Protein AF-A0A4R1NIH6-F1 (afdb_monomer_lite)

Radius of gyration: 26.9 Å; chains: 1; bounding box: 34×30×88 Å

Secondary structure (DSSP, 8-state):
-------SSS--TT--S-------S-SS-HHHHHHHHHHHHHHHHHHTT---------HHHHHHHHHHHHHTT--HHHHHHHHHHHHHHHHHHHHTT--

Foldseek 3Di:
DDDPPDDPPDDDPPDPDDDPDDDPDPPDDPVVVVVVVVVVVVVVCVVVVHDDDDDDDDPVVVVVLVVVCVVVVHDSVVSVVVVVVVVVVVVVVVVVVVD

InterPro domains:
  IPR019661 Replication regulatory protein RepA2 [PF10723] (17-84)

Organism: NCBI:txid2697027

pLDDT: mean 81.89, std 16.04, range [37.97, 96.56]

Structure (mmCIF, N/CA/C/O backbone):
data_AF-A0A4R1NIH6-F1
#
_entry.id   AF-A0A4R1NIH6-F1
#
loop_
_atom_site.group_PDB
_atom_site.id
_atom_site.type_symbol
_atom_site.label_atom_id
_atom_site.label_alt_id
_atom_site.label_comp_id
_atom_site.label_asym_id
_atom_site.label_entity_id
_atom_site.label_seq_id
_atom_site.pdbx_PDB_ins_code
_atom_site.Cartn_x
_atom_site.Cartn_y
_atom_site.Cartn_z
_atom_site.occupancy
_atom_site.B_iso_or_equiv
_atom_site.auth_seq_id
_atom_site.auth_comp_id
_atom_site.auth_asym_id
_atom_site.auth_atom_id
_atom_site.pdbx_PDB_model_num
ATOM 1 N N . MET A 1 1 ? -3.222 15.617 -54.632 1.00 37.97 1 MET A N 1
ATOM 2 C CA . MET A 1 1 ? -2.084 14.717 -54.349 1.00 37.97 1 MET A CA 1
ATOM 3 C C . MET A 1 1 ? -2.584 13.596 -53.457 1.00 37.97 1 MET A C 1
ATOM 5 O O . MET A 1 1 ? -2.984 13.871 -52.331 1.00 37.97 1 MET A O 1
ATOM 9 N N . ALA A 1 2 ? -2.681 12.379 -53.990 1.00 47.84 2 ALA A N 1
ATOM 10 C CA . ALA A 1 2 ? -3.140 11.221 -53.232 1.00 47.84 2 ALA A CA 1
ATOM 11 C C . ALA A 1 2 ? -2.015 10.770 -52.289 1.00 47.84 2 ALA A C 1
ATOM 13 O O . ALA A 1 2 ? -0.894 10.544 -52.736 1.00 47.84 2 ALA A O 1
ATOM 14 N N . LYS A 1 3 ? -2.290 10.709 -50.981 1.00 50.19 3 LYS A N 1
ATOM 15 C CA . LYS A 1 3 ? -1.360 10.134 -50.004 1.00 50.19 3 LYS A CA 1
ATOM 16 C C . LYS A 1 3 ? -1.400 8.621 -50.166 1.00 50.19 3 LYS A C 1
ATOM 18 O O . LYS A 1 3 ? -2.455 8.020 -49.997 1.00 50.19 3 LYS A O 1
ATOM 23 N N . GLU A 1 4 ? -0.259 8.043 -50.502 1.00 54.75 4 GLU A N 1
ATOM 24 C CA . GLU A 1 4 ? -0.075 6.604 -50.622 1.00 54.75 4 GLU A CA 1
ATOM 25 C C . GLU A 1 4 ? -0.311 5.951 -49.252 1.00 54.75 4 GLU A C 1
ATOM 27 O O . GLU A 1 4 ? 0.384 6.219 -48.265 1.00 54.75 4 GLU A O 1
ATOM 32 N N 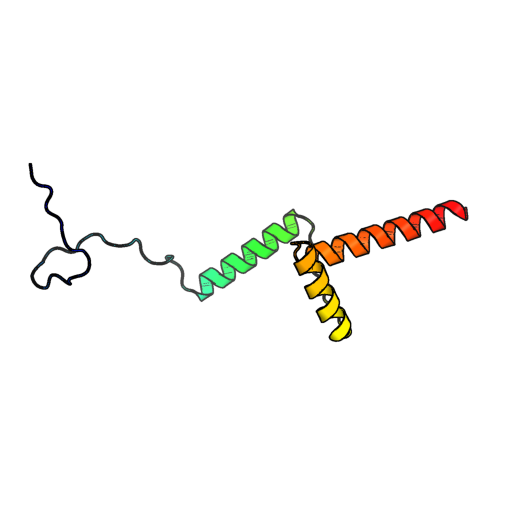. GLN A 1 5 ? -1.378 5.163 -49.166 1.00 57.16 5 GLN A N 1
ATOM 33 C CA . GLN A 1 5 ? -1.791 4.479 -47.952 1.00 57.16 5 GLN A CA 1
ATOM 34 C C . GLN A 1 5 ? -0.987 3.179 -47.875 1.00 57.16 5 GLN A C 1
ATOM 36 O O . GLN A 1 5 ? -1.378 2.154 -48.416 1.00 57.16 5 GLN A O 1
ATOM 41 N N . THR A 1 6 ? 0.203 3.246 -47.279 1.00 60.41 6 THR A N 1
ATOM 42 C CA . THR A 1 6 ? 1.049 2.061 -47.104 1.00 60.41 6 THR A CA 1
ATOM 43 C C . THR A 1 6 ? 0.455 1.172 -46.016 1.00 60.41 6 THR A C 1
ATOM 45 O O . THR A 1 6 ? 0.464 1.524 -44.832 1.00 60.41 6 THR A O 1
ATOM 48 N N . ASP A 1 7 ? -0.080 0.020 -46.420 1.00 58.81 7 ASP A N 1
ATOM 49 C CA . ASP A 1 7 ? -0.516 -1.031 -45.504 1.00 58.81 7 ASP A CA 1
ATOM 50 C C . ASP A 1 7 ? 0.675 -1.492 -44.656 1.00 58.81 7 ASP A C 1
ATOM 52 O O . ASP A 1 7 ? 1.657 -2.046 -45.143 1.00 58.81 7 ASP A O 1
ATOM 56 N N . ARG A 1 8 ? 0.611 -1.210 -43.351 1.00 59.22 8 ARG A N 1
ATOM 57 C CA . ARG A 1 8 ? 1.694 -1.492 -42.388 1.00 59.22 8 ARG A CA 1
ATOM 58 C C . ARG A 1 8 ? 1.684 -2.929 -41.867 1.00 59.22 8 ARG A C 1
ATOM 60 O O . ARG A 1 8 ? 2.553 -3.293 -41.079 1.00 59.22 8 ARG A O 1
ATOM 67 N N . THR A 1 9 ? 0.669 -3.702 -42.235 1.00 55.38 9 THR A N 1
ATOM 68 C CA . THR A 1 9 ? 0.399 -5.053 -41.729 1.00 55.38 9 THR A CA 1
ATOM 69 C C . THR A 1 9 ? 0.910 -6.143 -42.664 1.00 55.38 9 THR A C 1
ATOM 71 O O . THR A 1 9 ? 1.225 -7.234 -42.194 1.00 55.38 9 THR A O 1
ATOM 74 N N . THR A 1 10 ? 1.046 -5.853 -43.958 1.00 61.47 10 THR A N 1
ATOM 75 C CA . THR A 1 10 ? 1.594 -6.792 -44.938 1.00 61.47 10 THR A CA 1
ATOM 76 C C . THR A 1 10 ? 3.115 -6.686 -44.939 1.00 61.47 10 THR A C 1
ATOM 78 O O . THR A 1 10 ? 3.680 -5.618 -45.174 1.00 61.47 10 THR A O 1
ATOM 81 N N . LEU A 1 11 ? 3.785 -7.799 -44.640 1.00 63.53 11 LEU A N 1
ATOM 82 C CA . LEU A 1 11 ? 5.233 -7.929 -44.790 1.00 63.53 11 LEU A CA 1
ATOM 83 C C . LEU A 1 11 ? 5.583 -7.774 -46.273 1.00 63.53 11 LEU A C 1
ATOM 85 O O . LEU A 1 11 ? 5.284 -8.654 -47.075 1.00 63.53 11 LEU A O 1
ATOM 89 N N . ASP A 1 12 ? 6.193 -6.648 -46.627 1.00 62.44 12 ASP A N 1
ATOM 90 C CA . ASP A 1 12 ? 6.690 -6.407 -47.976 1.00 62.44 12 ASP A CA 1
ATOM 91 C C . ASP A 1 12 ? 8.013 -7.164 -48.169 1.00 62.44 12 ASP A C 1
ATOM 93 O O . ASP A 1 12 ? 9.034 -6.828 -47.564 1.00 62.44 12 ASP A O 1
ATOM 97 N N . LEU A 1 13 ? 7.959 -8.248 -48.948 1.00 62.53 13 LEU A N 1
ATOM 98 C CA . LEU A 1 13 ? 9.058 -9.198 -49.158 1.00 62.53 13 LEU A CA 1
ATOM 99 C C . LEU A 1 13 ? 10.108 -8.706 -50.172 1.00 62.53 13 LEU A C 1
ATOM 101 O O . LEU A 1 13 ? 11.092 -9.408 -50.391 1.00 62.53 13 LEU A O 1
ATOM 105 N N . PHE A 1 14 ? 9.913 -7.530 -50.783 1.00 61.28 14 PHE A N 1
ATOM 106 C CA . PHE A 1 14 ? 10.754 -7.010 -51.872 1.00 61.28 14 PHE A CA 1
ATOM 107 C C . PHE A 1 14 ? 11.531 -5.730 -51.515 1.00 61.28 14 PHE A C 1
ATOM 109 O O . PHE A 1 14 ? 12.104 -5.093 -52.396 1.00 61.28 14 PHE A O 1
ATOM 116 N N . ILE A 1 15 ? 11.563 -5.329 -50.240 1.00 63.97 15 ILE A N 1
ATOM 117 C CA . ILE A 1 15 ? 12.306 -4.138 -49.800 1.00 63.97 15 ILE A CA 1
ATOM 118 C C . ILE A 1 15 ? 13.713 -4.533 -49.338 1.00 63.97 15 ILE A C 1
ATOM 120 O O . ILE A 1 15 ? 13.876 -5.111 -48.264 1.00 63.97 15 ILE A O 1
ATOM 124 N N . ASP A 1 16 ? 14.733 -4.140 -50.103 1.00 58.66 16 ASP A N 1
ATOM 125 C CA . ASP A 1 16 ? 16.150 -4.339 -49.747 1.00 58.66 16 ASP A CA 1
ATOM 126 C C . ASP A 1 16 ? 16.665 -3.343 -48.681 1.00 58.66 16 ASP A C 1
ATOM 128 O O . ASP A 1 16 ? 17.708 -3.557 -48.054 1.00 58.66 16 ASP A O 1
ATOM 132 N N . GLU A 1 17 ? 15.935 -2.253 -48.417 1.00 60.38 17 GLU A N 1
ATOM 133 C CA . GLU A 1 17 ? 16.316 -1.238 -47.429 1.00 60.38 17 GLU A CA 1
ATOM 134 C C . GLU A 1 17 ? 15.770 -1.528 -46.019 1.00 60.38 17 GLU A C 1
ATOM 136 O O . GLU A 1 17 ? 14.563 -1.609 -45.770 1.00 60.38 17 GLU A O 1
ATOM 141 N N . LYS A 1 18 ? 16.673 -1.598 -45.031 1.00 58.78 18 LYS A N 1
ATOM 142 C CA . LYS A 1 18 ? 16.301 -1.679 -43.610 1.00 58.78 18 LYS A CA 1
ATOM 143 C C . LYS A 1 18 ? 15.595 -0.391 -43.172 1.00 58.78 18 LYS A C 1
ATOM 145 O O . LYS A 1 18 ? 16.244 0.623 -42.922 1.00 58.78 18 LYS A O 1
ATOM 150 N N . ARG A 1 19 ? 14.273 -0.446 -42.982 1.00 63.22 19 ARG A N 1
ATOM 151 C CA . ARG A 1 19 ? 13.506 0.632 -42.332 1.00 63.22 19 ARG A CA 1
ATOM 152 C C . ARG A 1 19 ? 14.018 0.838 -40.891 1.00 63.22 19 ARG A C 1
ATOM 154 O O . ARG A 1 19 ? 14.101 -0.143 -40.147 1.00 63.22 19 ARG A O 1
ATOM 161 N N . PRO A 1 20 ? 14.320 2.072 -40.440 1.00 68.44 20 PRO A N 1
ATOM 162 C CA . PRO A 1 20 ? 14.641 2.338 -39.040 1.00 68.44 20 PRO A CA 1
ATOM 163 C C . PRO A 1 20 ? 13.364 2.215 -38.196 1.00 68.44 20 PRO A C 1
ATOM 165 O O . PRO A 1 20 ? 12.630 3.176 -37.980 1.00 68.44 20 PRO A O 1
ATOM 168 N N . GLY A 1 21 ? 13.056 0.992 -37.765 1.00 67.12 21 GLY A N 1
ATOM 169 C CA . GLY A 1 21 ? 11.802 0.643 -37.103 1.00 67.12 21 GLY A CA 1
ATOM 170 C C . GLY A 1 21 ? 12.020 0.015 -35.731 1.00 67.12 21 GLY A C 1
ATOM 171 O O . GLY A 1 21 ? 12.383 -1.153 -35.641 1.00 67.12 21 GLY A O 1
ATOM 172 N N . ARG A 1 22 ? 11.692 0.797 -34.691 1.00 65.81 22 A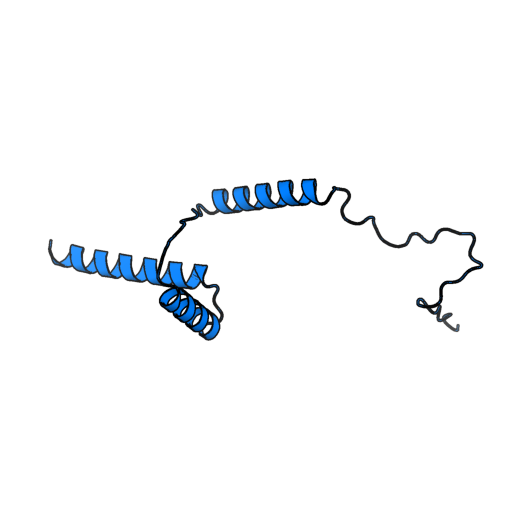RG A N 1
ATOM 173 C CA . ARG A 1 22 ? 11.671 0.509 -33.241 1.00 65.81 22 ARG A CA 1
ATOM 174 C C . ARG A 1 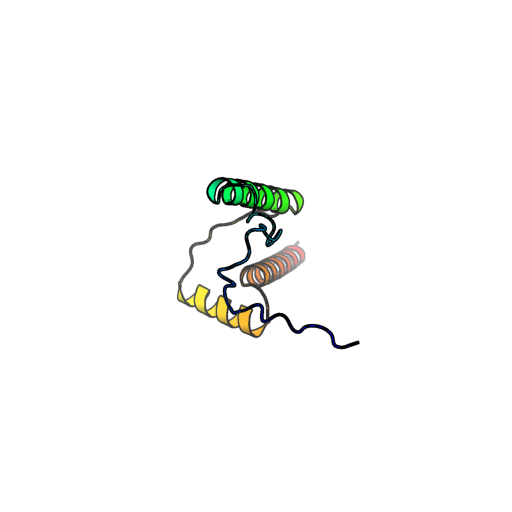22 ? 13.028 0.651 -32.519 1.00 65.81 22 ARG A C 1
ATOM 176 O O . ARG A 1 22 ? 13.918 -0.174 -32.718 1.00 65.81 22 ARG A O 1
ATOM 183 N N . PRO A 1 23 ? 13.186 1.654 -31.623 1.00 63.28 23 PRO A N 1
ATOM 184 C CA . PRO A 1 23 ? 14.330 1.720 -30.718 1.00 63.28 23 PRO A CA 1
ATOM 185 C C . PRO A 1 23 ? 14.445 0.398 -29.965 1.00 63.28 23 PRO A C 1
ATOM 187 O O . PRO A 1 23 ? 13.425 -0.136 -29.515 1.00 63.28 23 PRO A O 1
ATOM 190 N N . LYS A 1 24 ? 15.667 -0.138 -29.857 1.00 56.56 24 LYS A N 1
ATOM 191 C CA . LYS A 1 24 ? 15.942 -1.373 -29.117 1.00 56.56 24 LYS A CA 1
ATOM 192 C C . LYS A 1 24 ? 15.197 -1.326 -27.783 1.00 56.56 24 LYS A C 1
ATOM 194 O O . LYS A 1 24 ? 15.361 -0.389 -27.002 1.00 56.56 24 LYS A O 1
ATOM 199 N N . THR A 1 25 ? 14.375 -2.350 -27.556 1.00 66.12 25 THR A N 1
ATOM 200 C CA . THR A 1 25 ? 13.958 -2.801 -26.225 1.00 66.12 25 THR A CA 1
ATOM 201 C C . THR A 1 25 ? 15.083 -2.522 -25.235 1.00 66.12 25 THR A C 1
ATOM 203 O O . THR A 1 25 ? 16.220 -2.847 -25.572 1.00 66.12 25 THR A O 1
ATOM 206 N N . ASN A 1 26 ? 14.755 -1.868 -24.111 1.00 64.12 26 ASN A N 1
ATOM 207 C CA . ASN A 1 26 ? 15.669 -1.352 -23.081 1.00 64.12 26 ASN A CA 1
ATOM 208 C C . ASN A 1 26 ? 17.080 -1.979 -23.162 1.00 64.12 26 ASN A C 1
ATOM 210 O O . ASN A 1 26 ? 17.178 -3.201 -23.055 1.00 64.12 26 ASN A O 1
ATOM 214 N N . PRO A 1 27 ? 18.146 -1.175 -23.363 1.00 80.25 27 PRO A N 1
ATOM 215 C CA . PRO A 1 27 ? 19.487 -1.654 -23.729 1.00 80.25 27 PRO A CA 1
ATOM 216 C C . PRO A 1 27 ? 20.121 -2.613 -22.713 1.00 80.25 27 PRO A C 1
ATOM 218 O O . PRO A 1 27 ? 21.128 -3.243 -23.016 1.00 80.25 27 PRO A O 1
ATOM 221 N N . LEU A 1 28 ? 19.541 -2.705 -21.519 1.00 79.50 28 LEU A N 1
ATOM 222 C CA . LEU A 1 28 ? 19.958 -3.588 -20.444 1.00 79.50 28 LEU A CA 1
ATOM 223 C C . LEU A 1 28 ? 19.256 -4.942 -20.528 1.00 79.50 28 LEU A C 1
ATOM 225 O O . LEU A 1 28 ? 18.081 -5.031 -20.885 1.00 79.50 28 LEU A O 1
ATOM 229 N N . SER A 1 29 ? 19.932 -5.999 -20.094 1.00 86.62 29 SER A N 1
ATOM 230 C CA . SER A 1 29 ? 19.280 -7.294 -19.886 1.00 86.62 29 SER A CA 1
ATOM 231 C C . SER A 1 29 ? 18.185 -7.203 -18.812 1.00 86.62 29 SER A C 1
ATOM 233 O O . SER A 1 29 ? 18.213 -6.337 -17.934 1.00 86.62 29 SER A O 1
ATOM 235 N N . ARG A 1 30 ? 17.207 -8.117 -18.839 1.00 85.31 30 ARG A N 1
ATOM 236 C CA . ARG A 1 30 ? 16.114 -8.156 -17.847 1.00 85.31 30 ARG A CA 1
ATOM 237 C C . ARG A 1 30 ? 16.639 -8.206 -16.405 1.00 85.31 30 ARG A C 1
ATOM 239 O O . ARG A 1 30 ? 16.090 -7.533 -15.536 1.00 85.31 30 ARG A O 1
ATOM 246 N N . ASP A 1 31 ? 17.720 -8.940 -16.163 1.00 88.19 31 ASP A N 1
ATOM 247 C CA . ASP A 1 31 ? 18.324 -9.074 -14.834 1.00 88.19 31 ASP A CA 1
ATOM 248 C C . ASP A 1 31 ? 18.956 -7.766 -14.350 1.00 88.19 31 ASP A C 1
ATOM 250 O O . ASP A 1 31 ? 18.801 -7.374 -13.190 1.00 88.19 31 ASP A O 1
ATOM 254 N N . GLU A 1 32 ? 19.632 -7.043 -15.241 1.00 90.44 32 GLU A N 1
ATOM 255 C CA . GLU A 1 32 ? 20.182 -5.719 -14.944 1.00 90.44 32 GLU A CA 1
ATOM 256 C C . GLU A 1 32 ? 19.071 -4.702 -14.680 1.00 90.44 32 GLU A C 1
ATOM 258 O O . GLU A 1 32 ? 19.147 -3.943 -13.710 1.00 90.44 32 GLU A O 1
ATOM 263 N N . GLN A 1 33 ? 17.997 -4.738 -15.473 1.00 89.44 33 GLN A N 1
ATOM 264 C CA . GLN A 1 33 ? 16.819 -3.898 -15.257 1.00 89.44 33 GLN A CA 1
ATOM 265 C C . GLN A 1 33 ? 16.199 -4.144 -13.877 1.00 89.44 33 GLN A C 1
ATOM 267 O O . GLN A 1 33 ? 15.925 -3.191 -13.147 1.00 89.44 33 GLN A O 1
ATOM 272 N N . LEU A 1 34 ? 16.020 -5.408 -13.478 1.00 91.12 34 LEU A N 1
ATOM 273 C CA . LEU A 1 34 ? 15.477 -5.763 -12.164 1.00 91.12 34 LEU A CA 1
ATOM 274 C C . LEU A 1 34 ? 16.358 -5.243 -11.019 1.00 91.12 34 LEU A C 1
ATOM 276 O O . LEU A 1 34 ? 15.839 -4.696 -10.042 1.00 91.12 34 LEU A O 1
ATOM 280 N N . ARG A 1 35 ? 17.689 -5.346 -11.146 1.00 94.19 35 ARG A N 1
ATOM 281 C CA . ARG A 1 35 ? 18.635 -4.812 -10.149 1.00 94.19 35 ARG A CA 1
ATOM 282 C C . ARG A 1 35 ? 18.536 -3.293 -10.022 1.00 94.19 35 ARG A C 1
ATOM 284 O O . ARG A 1 35 ? 18.504 -2.780 -8.902 1.00 94.19 35 ARG A O 1
ATOM 291 N N . ILE A 1 36 ? 18.468 -2.575 -11.144 1.00 92.81 36 ILE A N 1
ATOM 292 C CA . ILE A 1 36 ? 18.337 -1.111 -11.150 1.00 92.81 36 ILE A CA 1
ATOM 293 C C . ILE A 1 36 ? 16.993 -0.686 -10.559 1.00 92.81 36 ILE A C 1
ATOM 295 O O . ILE A 1 36 ? 16.961 0.184 -9.690 1.00 92.81 36 ILE A O 1
ATOM 299 N N . ASN A 1 37 ? 15.897 -1.334 -10.953 1.00 93.56 37 ASN A N 1
ATOM 300 C CA . ASN A 1 37 ? 14.565 -1.030 -10.434 1.00 93.56 37 ASN A CA 1
ATOM 301 C C . ASN A 1 37 ? 14.488 -1.235 -8.919 1.00 93.56 37 ASN A C 1
ATOM 303 O O . ASN A 1 37 ? 14.001 -0.357 -8.207 1.00 93.56 37 ASN A O 1
ATOM 307 N N . LYS A 1 38 ? 15.052 -2.336 -8.407 1.00 93.00 38 LYS A N 1
ATOM 308 C CA . LYS A 1 38 ? 15.135 -2.591 -6.963 1.00 93.00 38 LYS A CA 1
ATOM 309 C C . LYS A 1 38 ? 15.979 -1.538 -6.243 1.00 93.00 38 LYS A C 1
ATOM 311 O O . LYS A 1 38 ? 15.581 -1.044 -5.192 1.00 93.00 38 LYS A O 1
ATOM 316 N N . ARG A 1 39 ? 17.120 -1.135 -6.813 1.00 94.19 39 ARG A N 1
ATOM 317 C CA . ARG A 1 39 ? 17.956 -0.063 -6.246 1.00 94.19 39 ARG A CA 1
ATOM 318 C C . ARG A 1 39 ? 17.207 1.272 -6.197 1.00 94.19 39 ARG A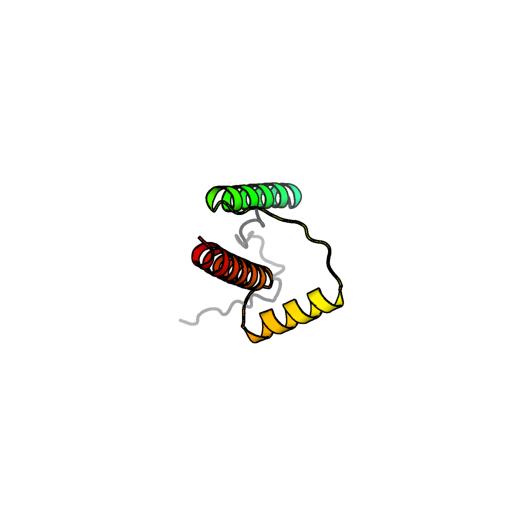 C 1
ATOM 320 O O . ARG A 1 39 ? 17.268 1.964 -5.185 1.00 94.19 39 ARG A O 1
ATOM 327 N N . ASN A 1 40 ? 16.487 1.618 -7.260 1.00 93.94 40 ASN A N 1
ATOM 328 C CA . ASN A 1 40 ? 15.695 2.844 -7.333 1.00 93.94 40 ASN A CA 1
ATOM 329 C C . ASN A 1 40 ? 14.518 2.822 -6.354 1.00 93.94 40 ASN A C 1
ATOM 331 O O . ASN A 1 40 ? 14.233 3.842 -5.733 1.00 93.94 40 ASN A O 1
ATOM 335 N N . GLN A 1 41 ? 13.864 1.671 -6.176 1.00 89.56 41 GLN A N 1
ATOM 336 C CA . GLN A 1 41 ? 12.846 1.475 -5.144 1.00 89.56 41 GLN A CA 1
ATOM 337 C C . GLN A 1 41 ? 13.424 1.755 -3.753 1.00 89.56 41 GLN A C 1
ATOM 339 O O . GLN A 1 41 ? 12.963 2.675 -3.091 1.00 89.56 41 GLN A O 1
ATOM 344 N N . LEU A 1 42 ? 14.505 1.067 -3.370 1.00 91.56 42 LEU A N 1
ATOM 345 C CA . LEU A 1 42 ? 15.151 1.263 -2.067 1.00 91.56 42 LEU A CA 1
ATOM 346 C C . LEU A 1 42 ? 15.609 2.711 -1.848 1.00 91.56 42 LEU A C 1
ATOM 348 O O . LEU A 1 42 ? 15.506 3.236 -0.742 1.00 91.56 42 LEU A O 1
ATOM 352 N N . ARG A 1 43 ? 16.108 3.378 -2.898 1.00 93.06 43 ARG A N 1
ATOM 353 C CA . ARG A 1 43 ? 16.500 4.790 -2.827 1.00 93.06 43 ARG A CA 1
ATOM 354 C C . ARG A 1 43 ? 15.296 5.697 -2.577 1.00 93.06 43 ARG A C 1
ATOM 356 O O . ARG A 1 43 ? 15.400 6.586 -1.739 1.00 93.06 43 ARG A O 1
ATOM 363 N N . ARG A 1 44 ? 14.176 5.482 -3.280 1.00 91.12 44 ARG A N 1
ATOM 364 C CA . ARG A 1 44 ? 12.933 6.246 -3.071 1.00 91.12 44 ARG A CA 1
ATOM 365 C C . ARG A 1 44 ? 12.390 6.040 -1.665 1.00 91.12 44 ARG A C 1
ATOM 367 O O . ARG A 1 44 ? 12.078 7.026 -1.007 1.00 91.12 44 ARG A O 1
ATOM 374 N N . ASP A 1 45 ? 12.353 4.797 -1.201 1.00 92.19 45 ASP A N 1
ATOM 375 C CA . ASP A 1 45 ? 11.857 4.458 0.133 1.00 92.19 45 ASP A CA 1
ATOM 376 C C . ASP A 1 45 ? 12.719 5.127 1.209 1.00 92.19 45 ASP A C 1
ATOM 378 O O . ASP A 1 45 ? 12.192 5.808 2.085 1.00 92.19 45 ASP A O 1
ATOM 382 N N . LYS A 1 46 ? 14.052 5.061 1.073 1.00 90.62 46 LYS A N 1
ATOM 383 C CA . LYS A 1 46 ? 14.988 5.735 1.984 1.00 90.62 46 LYS A CA 1
ATOM 384 C C . LYS A 1 46 ? 14.794 7.252 2.010 1.00 90.62 46 LYS A C 1
ATOM 386 O O . LYS A 1 46 ? 14.802 7.838 3.086 1.00 90.62 46 LYS A O 1
ATOM 391 N N . VAL A 1 47 ? 14.639 7.888 0.847 1.00 92.75 47 VAL A N 1
ATOM 392 C CA . VAL A 1 47 ? 14.420 9.345 0.752 1.00 92.75 47 VAL A CA 1
ATOM 393 C C . VAL A 1 47 ? 13.094 9.750 1.394 1.00 92.75 47 VAL A C 1
ATOM 395 O O . VAL A 1 47 ? 13.021 10.798 2.022 1.00 92.75 47 VAL A O 1
ATOM 398 N N . ARG A 1 48 ? 12.061 8.912 1.273 1.00 90.25 48 ARG A N 1
ATOM 399 C CA . ARG A 1 48 ? 10.742 9.141 1.878 1.00 90.25 48 ARG A CA 1
ATOM 400 C C . ARG A 1 48 ? 10.656 8.713 3.347 1.00 90.25 48 ARG A C 1
ATOM 402 O O . ARG A 1 48 ? 9.589 8.818 3.931 1.00 90.25 48 ARG A O 1
ATOM 409 N N . GLY A 1 49 ? 11.741 8.201 3.936 1.00 91.12 49 GLY A N 1
ATOM 410 C CA . GLY A 1 49 ? 11.740 7.683 5.307 1.00 91.12 49 GLY A CA 1
ATOM 411 C C . GLY A 1 49 ? 10.898 6.415 5.501 1.00 91.12 49 GLY A C 1
ATOM 412 O O . GLY A 1 49 ? 10.639 6.024 6.636 1.00 91.12 49 GLY A O 1
ATOM 413 N N . LEU A 1 50 ? 10.487 5.755 4.414 1.00 88.38 50 LEU A N 1
ATOM 414 C CA . LEU A 1 50 ? 9.628 4.578 4.461 1.00 88.38 50 LEU A CA 1
ATOM 415 C C . LEU A 1 50 ? 10.407 3.374 4.994 1.00 88.38 50 LEU A C 1
ATOM 417 O O . LEU A 1 50 ? 11.525 3.077 4.558 1.00 88.38 50 LEU A O 1
ATOM 421 N N . ARG A 1 51 ? 9.788 2.646 5.924 1.00 88.56 51 ARG A N 1
ATOM 422 C CA . ARG A 1 51 ? 10.305 1.386 6.464 1.00 88.56 51 ARG A CA 1
ATOM 423 C C . ARG A 1 51 ? 9.320 0.266 6.178 1.00 88.56 51 ARG A C 1
ATOM 425 O O . ARG A 1 51 ? 8.126 0.402 6.415 1.00 88.56 51 ARG A O 1
ATOM 432 N N . ARG A 1 52 ? 9.831 -0.858 5.677 1.00 88.06 52 ARG A N 1
ATOM 433 C CA . ARG A 1 52 ? 9.017 -2.046 5.416 1.00 88.06 52 ARG A CA 1
ATOM 434 C C . ARG A 1 52 ? 8.925 -2.882 6.686 1.00 88.06 52 ARG A C 1
ATOM 436 O O . ARG A 1 52 ? 9.952 -3.299 7.215 1.00 88.06 52 ARG A O 1
ATOM 443 N N . VAL A 1 53 ? 7.702 -3.136 7.132 1.00 89.50 53 VAL A N 1
ATOM 444 C CA . VAL A 1 53 ? 7.397 -4.035 8.249 1.00 89.50 53 VAL A CA 1
ATOM 445 C C . VAL A 1 53 ? 6.725 -5.281 7.683 1.00 89.50 53 VAL A C 1
ATOM 447 O O . VAL A 1 53 ? 5.815 -5.187 6.861 1.00 89.50 53 VAL A O 1
ATOM 450 N N . GLU A 1 54 ? 7.200 -6.453 8.088 1.00 93.12 54 GLU A N 1
ATOM 451 C CA . GLU A 1 54 ? 6.597 -7.735 7.727 1.00 93.12 54 GLU A CA 1
ATOM 452 C C . GLU A 1 54 ? 5.743 -8.221 8.897 1.00 93.12 54 GLU A C 1
ATOM 454 O O . GLU A 1 54 ? 6.233 -8.369 10.015 1.00 93.12 54 GLU A O 1
ATOM 459 N N . LEU A 1 55 ? 4.455 -8.446 8.638 1.00 90.88 55 LEU A N 1
ATOM 460 C CA . LEU A 1 55 ? 3.463 -8.784 9.651 1.00 90.88 55 LEU A CA 1
ATOM 461 C C . LEU A 1 55 ? 2.776 -10.106 9.294 1.00 90.88 55 LEU A C 1
ATOM 463 O O . LEU A 1 55 ? 2.338 -10.302 8.160 1.00 90.88 55 LEU A O 1
ATOM 467 N N . LYS A 1 56 ? 2.660 -11.006 10.275 1.00 95.38 56 LYS A N 1
ATOM 468 C CA . LYS A 1 56 ? 1.869 -12.238 10.171 1.00 95.38 56 LYS A CA 1
ATOM 469 C C . LYS A 1 56 ? 0.545 -12.036 10.900 1.00 95.38 56 LYS A C 1
ATOM 471 O O . LYS A 1 56 ? 0.549 -11.764 12.094 1.00 95.38 56 LYS A O 1
ATOM 476 N N . ILE A 1 57 ? -0.565 -12.195 10.190 1.00 93.75 57 ILE A N 1
ATOM 477 C CA . ILE A 1 57 ? -1.928 -12.090 10.728 1.00 93.75 57 ILE A CA 1
ATOM 478 C C . ILE A 1 57 ? -2.828 -13.148 10.093 1.00 93.75 57 ILE A C 1
ATOM 480 O O . ILE A 1 57 ? -2.452 -13.794 9.114 1.00 93.75 57 ILE A O 1
ATOM 484 N N . ASN A 1 58 ? -4.019 -13.327 10.662 1.00 96.56 58 ASN A N 1
ATOM 485 C CA . ASN A 1 58 ? -5.030 -14.240 10.142 1.00 96.56 58 ASN A CA 1
ATOM 486 C C . ASN A 1 58 ? -5.406 -13.881 8.688 1.00 96.56 58 ASN A C 1
ATOM 488 O O . ASN A 1 58 ? -5.636 -12.716 8.363 1.00 96.56 58 ASN A O 1
ATOM 492 N N . ALA A 1 59 ? -5.525 -14.897 7.830 1.00 95.69 59 ALA A N 1
ATOM 493 C CA . ALA A 1 59 ? -5.957 -14.760 6.442 1.00 95.69 59 ALA A CA 1
ATOM 494 C C . ALA A 1 59 ? -7.319 -14.057 6.299 1.00 95.69 59 ALA A C 1
ATOM 496 O O . ALA A 1 59 ? -7.492 -13.252 5.387 1.00 95.69 59 ALA A O 1
ATOM 497 N N . GLN A 1 60 ? -8.260 -14.301 7.219 1.00 96.50 60 GLN A N 1
ATOM 498 C CA . GLN A 1 60 ? -9.567 -13.632 7.213 1.00 96.50 60 GLN A CA 1
ATOM 499 C C . GLN A 1 60 ? -9.439 -12.119 7.429 1.00 96.50 60 GLN A C 1
ATOM 501 O O . GLN A 1 60 ? -10.087 -11.340 6.736 1.00 96.50 60 GLN A O 1
ATOM 506 N N . ALA A 1 61 ? -8.549 -11.696 8.331 1.00 93.94 61 ALA A N 1
ATOM 507 C CA . ALA A 1 61 ? -8.286 -10.278 8.562 1.00 93.94 61 ALA A CA 1
ATOM 508 C C . ALA A 1 61 ? -7.660 -9.620 7.322 1.00 93.94 61 ALA A C 1
ATOM 510 O O . ALA A 1 61 ? -8.049 -8.520 6.940 1.00 93.94 61 ALA A O 1
ATOM 511 N N . VAL A 1 62 ? -6.740 -10.313 6.640 1.00 95.06 62 VAL A N 1
ATOM 512 C CA . VAL A 1 62 ? -6.160 -9.830 5.374 1.00 95.06 62 VAL A CA 1
ATOM 513 C C . VAL A 1 62 ? -7.233 -9.666 4.297 1.00 95.06 62 VAL A C 1
ATOM 515 O O . VAL A 1 62 ? -7.207 -8.678 3.566 1.00 95.06 62 VAL A O 1
ATOM 518 N N . ALA A 1 6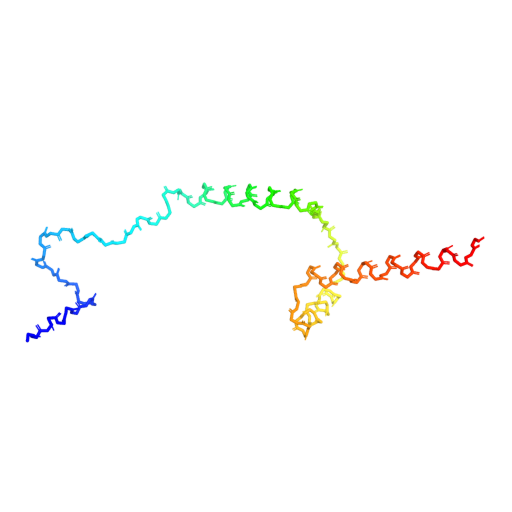3 ? -8.163 -10.618 4.188 1.00 96.06 63 ALA A N 1
ATOM 519 C CA . ALA A 1 63 ? -9.256 -10.551 3.223 1.00 96.06 63 ALA A CA 1
ATOM 520 C C . ALA A 1 63 ? -10.156 -9.332 3.476 1.00 96.06 63 ALA A C 1
ATOM 522 O O . ALA A 1 63 ? -10.347 -8.535 2.559 1.00 96.06 63 ALA A O 1
ATOM 523 N N . ALA A 1 64 ? -10.594 -9.134 4.722 1.00 95.75 64 ALA A N 1
ATOM 524 C CA . ALA A 1 64 ? -11.404 -7.982 5.114 1.00 95.75 64 ALA A CA 1
ATOM 525 C C . ALA A 1 64 ? -10.694 -6.643 4.834 1.00 95.75 64 ALA A C 1
ATOM 527 O O . ALA A 1 64 ? -11.302 -5.716 4.308 1.00 95.75 64 ALA A O 1
ATOM 528 N N . LEU A 1 65 ? -9.385 -6.552 5.108 1.00 94.94 65 LEU A N 1
ATOM 529 C CA . LEU A 1 65 ? -8.596 -5.352 4.808 1.00 94.94 65 LEU A CA 1
ATOM 530 C C . LEU A 1 65 ? -8.509 -5.057 3.306 1.00 94.94 65 LEU A C 1
ATOM 532 O O . LEU A 1 65 ? -8.513 -3.892 2.920 1.00 94.94 65 LEU A O 1
ATOM 536 N N . ASN A 1 66 ? -8.412 -6.081 2.452 1.00 95.12 66 ASN A N 1
ATOM 537 C CA . ASN A 1 66 ? -8.398 -5.865 1.003 1.00 95.12 66 ASN A CA 1
ATOM 538 C C . ASN A 1 66 ? -9.755 -5.376 0.495 1.00 95.12 66 ASN A C 1
ATOM 540 O O . ASN A 1 66 ? -9.791 -4.499 -0.360 1.00 95.12 66 ASN A O 1
ATOM 544 N N . GLU A 1 67 ? -10.847 -5.949 1.001 1.00 96.38 67 GLU A N 1
ATOM 545 C CA . GLU A 1 67 ? -12.200 -5.547 0.616 1.00 96.38 67 GLU A CA 1
ATOM 546 C C . GLU A 1 67 ? -12.476 -4.100 1.023 1.00 96.38 67 GLU A C 1
ATOM 548 O O . GLU A 1 67 ? -12.919 -3.305 0.198 1.00 96.38 67 GLU A O 1
ATOM 553 N N . LEU A 1 68 ? -12.117 -3.727 2.253 1.00 95.44 68 LEU A N 1
ATOM 554 C CA . LEU A 1 68 ? -12.262 -2.355 2.726 1.00 95.44 68 LEU A CA 1
ATOM 555 C C . LEU A 1 68 ? -11.384 -1.386 1.916 1.00 95.44 68 LEU A C 1
ATOM 557 O O . LEU A 1 68 ? -11.860 -0.347 1.472 1.00 95.44 68 LEU A O 1
ATOM 561 N N . ALA A 1 69 ? -10.126 -1.746 1.639 1.00 96.50 69 ALA A N 1
ATOM 562 C CA . ALA A 1 69 ? -9.245 -0.929 0.802 1.00 96.50 69 ALA A CA 1
ATOM 563 C C . ALA A 1 69 ? -9.829 -0.710 -0.604 1.00 96.50 69 ALA A C 1
ATOM 565 O O . ALA A 1 69 ? -9.802 0.407 -1.114 1.00 96.50 69 ALA A O 1
ATOM 566 N N . PHE A 1 70 ? -10.418 -1.754 -1.195 1.00 95.75 70 PHE A N 1
ATOM 567 C CA . PHE A 1 70 ? -11.088 -1.672 -2.490 1.00 95.75 70 PHE A CA 1
ATOM 568 C C . PHE A 1 70 ? -12.315 -0.753 -2.457 1.00 95.75 70 PHE A C 1
ATOM 570 O O . PHE A 1 70 ? -12.482 0.069 -3.352 1.00 95.75 70 PHE A O 1
ATOM 577 N N . GLN A 1 71 ? -13.148 -0.845 -1.416 1.00 95.75 71 GLN A N 1
ATOM 578 C CA . GLN A 1 71 ? -14.319 0.024 -1.246 1.00 95.75 71 GLN A CA 1
ATOM 579 C C . GLN A 1 71 ? -13.943 1.507 -1.124 1.00 95.75 71 GLN A C 1
ATOM 581 O O . GLN A 1 71 ? -14.699 2.370 -1.566 1.00 95.75 71 GLN A O 1
ATOM 586 N N . HIS A 1 72 ? -12.778 1.800 -0.546 1.00 93.06 72 HIS A N 1
ATOM 587 C CA . HIS A 1 72 ? -12.272 3.160 -0.371 1.00 93.06 72 HIS A CA 1
ATOM 588 C C . HIS A 1 72 ? -11.383 3.658 -1.524 1.00 93.06 72 HIS A C 1
ATOM 590 O O . HIS A 1 72 ? -10.912 4.789 -1.450 1.00 93.06 72 HIS A O 1
ATOM 596 N N . ASP A 1 73 ? -11.161 2.853 -2.570 1.00 94.25 73 ASP A N 1
ATOM 597 C CA . ASP A 1 73 ? -10.224 3.142 -3.672 1.00 94.25 73 ASP A CA 1
ATOM 598 C C . ASP A 1 73 ? -8.798 3.477 -3.182 1.00 94.25 73 ASP A C 1
ATOM 600 O O . ASP A 1 73 ? -8.102 4.346 -3.704 1.00 94.25 73 ASP A O 1
ATOM 604 N N . LEU A 1 74 ? -8.357 2.780 -2.130 1.00 94.00 74 LEU A N 1
ATOM 605 C CA . LEU A 1 74 ? -7.040 2.943 -1.517 1.00 94.00 74 LEU A CA 1
ATOM 606 C C . LEU A 1 74 ? -6.201 1.680 -1.688 1.00 94.00 74 LEU A C 1
ATOM 608 O O . LEU A 1 74 ? -6.708 0.558 -1.783 1.00 94.00 74 LEU A O 1
ATOM 612 N N . SER A 1 75 ? -4.877 1.828 -1.646 1.00 93.69 75 SER A N 1
ATOM 613 C CA . SER A 1 75 ? -4.027 0.652 -1.492 1.00 93.69 75 SER A CA 1
ATOM 614 C C . SER A 1 75 ? -4.148 0.093 -0.071 1.00 93.69 75 SER A C 1
ATOM 616 O O . SER A 1 75 ? -4.258 0.829 0.910 1.00 93.69 75 SER A O 1
ATOM 618 N N . ARG A 1 76 ? -4.044 -1.236 0.073 1.00 93.81 76 ARG A N 1
ATOM 619 C CA . ARG A 1 76 ? -4.021 -1.882 1.399 1.00 93.81 76 ARG A CA 1
ATOM 620 C C . ARG A 1 76 ? -2.966 -1.266 2.331 1.00 93.81 76 ARG A C 1
ATOM 622 O O . ARG A 1 76 ? -3.201 -1.178 3.530 1.00 93.81 76 ARG A O 1
ATOM 629 N N . SER A 1 77 ? -1.802 -0.881 1.801 1.00 92.00 77 SER A N 1
ATOM 630 C CA . SER A 1 77 ? -0.726 -0.279 2.599 1.00 92.00 77 SER A CA 1
ATOM 631 C C . SER A 1 77 ? -1.130 1.081 3.170 1.00 92.00 77 SER A C 1
ATOM 633 O O . SER A 1 77 ? -0.910 1.312 4.353 1.00 92.00 77 SER A O 1
ATOM 635 N N . GLU A 1 78 ? -1.748 1.941 2.354 1.00 92.69 78 GLU A N 1
ATOM 636 C CA . GLU A 1 78 ? -2.233 3.260 2.787 1.00 92.69 78 GLU A CA 1
ATOM 637 C C . GLU A 1 78 ? -3.348 3.129 3.824 1.00 92.69 78 GLU A C 1
ATOM 639 O O . GLU A 1 78 ? -3.331 3.823 4.835 1.00 92.69 78 GLU A O 1
ATOM 644 N N . LEU A 1 79 ? -4.280 2.192 3.621 1.00 95.19 79 LEU A N 1
ATOM 645 C CA . LEU A 1 79 ? -5.335 1.925 4.596 1.00 95.19 79 LEU A CA 1
ATOM 646 C C . LEU A 1 79 ? -4.753 1.512 5.959 1.00 95.19 79 LEU A C 1
ATOM 648 O O . LEU A 1 79 ? -5.166 2.028 6.995 1.00 95.19 79 LEU A O 1
ATOM 652 N N . ILE A 1 80 ? -3.788 0.587 5.968 1.00 94.81 80 ILE A N 1
ATOM 653 C CA . ILE A 1 80 ? -3.147 0.130 7.209 1.00 94.81 80 ILE A CA 1
ATOM 654 C C . ILE A 1 80 ? -2.409 1.284 7.895 1.00 94.81 80 ILE A C 1
ATOM 656 O O . ILE A 1 80 ? -2.493 1.414 9.113 1.00 94.81 80 ILE A O 1
ATOM 660 N N . GLU A 1 81 ? -1.708 2.127 7.137 1.00 93.12 81 GLU A N 1
ATOM 661 C CA . GLU A 1 81 ? -1.026 3.306 7.675 1.00 93.12 81 GLU A CA 1
ATOM 662 C C . GLU A 1 81 ? -2.008 4.265 8.362 1.00 93.12 81 GLU A C 1
ATOM 664 O O . GLU A 1 81 ? -1.775 4.651 9.507 1.00 93.12 81 GLU A O 1
ATOM 669 N N . GLN A 1 82 ? -3.139 4.577 7.721 1.00 94.19 82 GLN A N 1
ATOM 670 C CA . GLN A 1 82 ? -4.175 5.439 8.301 1.00 94.19 82 GLN A CA 1
ATOM 671 C C . GLN A 1 82 ? -4.756 4.859 9.594 1.00 94.19 82 GLN A C 1
ATOM 673 O O . GLN A 1 82 ? -4.892 5.579 10.583 1.00 94.19 82 GLN A O 1
ATOM 678 N N . ILE A 1 83 ? -5.061 3.556 9.610 1.00 94.31 83 ILE A N 1
ATOM 679 C CA . ILE A 1 83 ? -5.576 2.876 10.807 1.00 94.31 83 ILE A CA 1
ATOM 680 C C . ILE A 1 83 ? -4.562 2.970 11.953 1.00 94.31 83 ILE A C 1
ATOM 682 O O . ILE A 1 83 ? -4.934 3.320 13.070 1.00 94.31 83 ILE A O 1
ATOM 686 N N . LEU A 1 84 ? -3.282 2.690 11.684 1.00 94.00 84 LEU A N 1
ATOM 687 C CA . LEU A 1 84 ?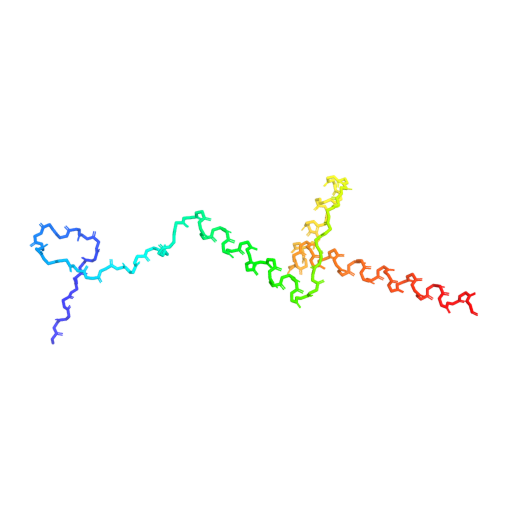 -2.231 2.728 12.704 1.00 94.00 84 LEU A CA 1
ATOM 688 C C . LEU A 1 84 ? -2.020 4.136 13.268 1.00 94.00 84 LEU A C 1
ATOM 690 O O . LEU A 1 84 ? -1.881 4.281 14.480 1.00 94.00 84 LEU A O 1
ATOM 694 N N . LEU A 1 85 ? -2.013 5.166 12.418 1.00 94.25 85 LEU A N 1
ATOM 695 C CA . LEU A 1 85 ? -1.882 6.555 12.865 1.00 94.25 85 LEU A CA 1
ATOM 696 C C . LEU A 1 85 ? -3.073 6.983 13.729 1.00 94.25 85 LEU A C 1
ATOM 698 O O . LEU A 1 85 ? -2.868 7.555 14.797 1.00 94.25 85 LEU A O 1
ATOM 702 N N . ALA A 1 86 ? -4.294 6.638 13.314 1.00 94.81 86 ALA A N 1
ATOM 703 C CA . ALA A 1 86 ? -5.501 6.966 14.064 1.00 94.81 86 ALA A CA 1
ATOM 704 C C . ALA A 1 86 ? -5.556 6.264 15.434 1.00 94.81 86 ALA A C 1
ATOM 706 O O . ALA A 1 86 ? -6.012 6.858 16.408 1.00 94.81 86 ALA A O 1
ATOM 707 N N . GLU A 1 87 ? -5.097 5.010 15.537 1.00 94.25 87 GLU A N 1
ATOM 708 C CA . GLU A 1 87 ? -4.990 4.326 16.836 1.00 94.25 87 GLU A CA 1
ATOM 709 C C . GLU A 1 87 ? -3.908 4.943 17.729 1.00 94.25 87 GLU A C 1
ATOM 711 O O . GLU A 1 87 ? -4.122 5.115 18.928 1.00 94.25 87 GLU A O 1
ATOM 716 N N . LEU A 1 88 ? -2.751 5.309 17.168 1.00 93.88 88 LEU A N 1
ATOM 717 C CA . LEU A 1 88 ? -1.684 5.953 17.937 1.00 93.88 88 LEU A CA 1
ATOM 718 C C . LEU A 1 88 ? -2.134 7.294 18.524 1.00 93.88 88 LEU A C 1
ATOM 720 O O . LEU A 1 88 ? -1.842 7.564 19.687 1.00 93.88 88 LEU A O 1
ATOM 724 N N . GLU A 1 89 ? -2.866 8.096 17.754 1.00 93.75 89 GLU A N 1
ATOM 725 C CA . GLU A 1 89 ? -3.445 9.361 18.215 1.00 93.75 89 GLU A CA 1
ATOM 726 C C . GLU A 1 89 ? -4.444 9.131 19.361 1.00 93.75 89 GLU A C 1
ATOM 728 O O . GLU A 1 89 ? -4.300 9.717 20.434 1.00 93.75 89 GLU A O 1
ATOM 733 N N . ARG A 1 90 ? -5.368 8.167 19.209 1.00 94.12 90 ARG A N 1
ATOM 734 C CA . ARG A 1 90 ? -6.312 7.781 20.277 1.00 94.12 90 ARG A CA 1
ATOM 735 C C . ARG A 1 90 ? -5.614 7.396 21.582 1.00 94.12 90 ARG A C 1
ATOM 737 O O . ARG A 1 90 ? -6.070 7.772 22.662 1.00 94.12 90 ARG A O 1
ATOM 744 N N . HIS A 1 91 ? -4.525 6.634 21.497 1.00 92.00 91 HIS A N 1
ATOM 745 C CA . HIS A 1 91 ? -3.765 6.216 22.675 1.00 92.00 91 HIS A CA 1
ATOM 746 C C . HIS A 1 91 ? -2.980 7.365 23.323 1.00 92.00 91 HIS A C 1
ATOM 748 O O . HIS A 1 91 ? -2.850 7.391 24.547 1.00 92.00 91 HIS A O 1
ATOM 754 N N . GLN A 1 92 ? -2.481 8.319 22.534 1.00 88.44 92 GLN A N 1
ATOM 755 C CA . GLN A 1 92 ? -1.808 9.514 23.052 1.00 88.44 92 GLN A CA 1
ATOM 756 C C . GLN A 1 92 ? -2.786 10.433 23.794 1.00 88.44 92 GLN A C 1
ATOM 758 O O . GLN A 1 92 ? -2.473 10.895 24.891 1.00 88.44 92 GLN A O 1
ATOM 763 N N . ASP A 1 93 ? -3.993 10.617 23.258 1.00 83.81 93 ASP A N 1
ATOM 764 C CA . ASP A 1 93 ? -5.045 11.420 23.891 1.00 83.81 93 ASP A CA 1
ATOM 765 C C . ASP A 1 93 ? -5.544 10.820 25.209 1.00 83.81 93 ASP A C 1
ATOM 767 O O . ASP A 1 93 ? -5.888 11.548 26.142 1.00 83.81 93 ASP A O 1
ATOM 771 N N . ALA A 1 94 ? -5.602 9.490 25.297 1.00 77.69 94 ALA A N 1
ATOM 772 C CA . ALA A 1 94 ? -5.958 8.797 26.530 1.00 77.69 94 ALA A CA 1
ATOM 773 C C . ALA A 1 94 ? -4.867 8.963 27.601 1.00 77.69 94 ALA A C 1
ATOM 775 O O . ALA A 1 94 ? -5.179 9.290 28.742 1.00 77.69 94 ALA A O 1
ATOM 776 N N . ALA A 1 95 ? -3.592 8.822 27.225 1.00 72.19 95 ALA A N 1
ATOM 777 C CA . ALA A 1 95 ? -2.466 8.988 28.145 1.00 72.19 95 ALA A CA 1
ATOM 778 C C . ALA A 1 95 ? -2.291 10.441 28.628 1.00 72.19 95 ALA A C 1
ATOM 780 O O . ALA A 1 95 ? -1.899 10.667 29.768 1.00 72.19 95 ALA A O 1
ATOM 781 N N . GLY A 1 96 ? -2.609 11.433 27.788 1.00 61.16 96 GLY A N 1
ATOM 782 C CA . GLY A 1 96 ? -2.553 12.855 28.148 1.00 61.16 96 GLY A CA 1
ATOM 783 C C . GLY A 1 96 ? -3.691 13.341 29.054 1.00 61.16 96 GLY A C 1
ATOM 784 O O . GLY A 1 96 ? -3.615 14.453 29.564 1.00 61.16 96 GLY A O 1
ATOM 785 N N . LYS A 1 97 ? -4.744 12.538 29.257 1.00 57.47 97 LYS A N 1
ATOM 786 C CA . LYS A 1 97 ? -5.856 12.843 30.178 1.00 57.47 97 LYS A CA 1
ATOM 787 C C . LYS A 1 97 ? -5.679 12.242 31.575 1.00 57.47 97 LYS A C 1
ATOM 789 O O . LYS A 1 97 ? -6.446 12.590 32.469 1.00 57.47 97 LYS A O 1
ATOM 794 N N . GLU A 1 98 ? -4.710 11.347 31.757 1.00 53.03 98 GLU A N 1
ATOM 795 C CA . GLU A 1 98 ? -4.420 10.689 33.040 1.00 53.03 98 GLU A CA 1
ATOM 796 C C . GLU A 1 98 ? -3.246 11.323 33.816 1.00 53.03 98 GLU A C 1
ATOM 798 O O . GLU A 1 98 ? -2.973 10.901 34.940 1.00 53.03 98 GLU A O 1
ATOM 803 N N . GLY A 1 99 ? -2.566 12.332 33.253 1.00 46.19 99 GLY A N 1
ATOM 804 C CA . GLY A 1 99 ? -1.499 13.110 33.907 1.00 46.19 99 GLY A CA 1
ATOM 805 C C . GLY A 1 99 ? -1.902 14.553 34.168 1.00 46.19 99 GLY A C 1
ATOM 806 O O . GLY A 1 99 ? -1.427 15.105 35.186 1.00 46.19 99 GLY A O 1
#

Sequence (99 aa):
MAKEQTDRTTLDLFIDEKRPGRPKTNPLSRDEQLRINKRNQLRRDKVRGLRRVELKINAQAVAALNELAFQHDLSRSELIEQILLAELERHQDAAGKEG